Protein AF-A0A2V6ZZ35-F1 (afdb_monomer_lite)

Foldseek 3Di:
DDQDALVVLQVVQLVDQDQDDDPRDGDNGQCPDPVRVVVSSVVNVLSNQCVPPVCVVVSDDDDD

Structure (mmCIF, N/CA/C/O backbone):
data_AF-A0A2V6ZZ35-F1
#
_entry.id   AF-A0A2V6ZZ35-F1
#
loop_
_atom_site.group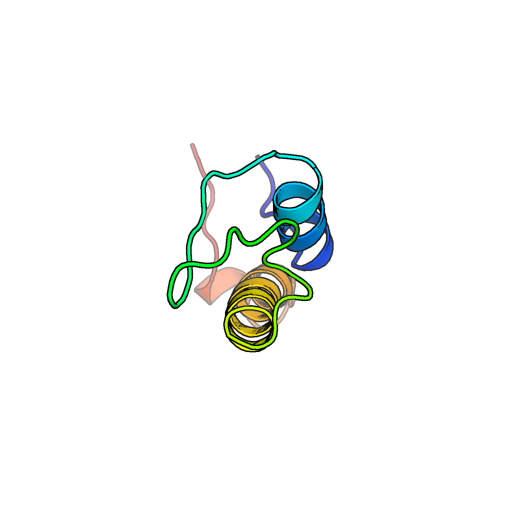_PDB
_atom_site.id
_atom_site.type_symbol
_atom_site.label_atom_id
_atom_site.label_alt_id
_atom_site.label_comp_id
_atom_site.label_asym_id
_atom_site.label_entity_id
_atom_site.label_seq_id
_atom_site.pdbx_PDB_ins_code
_atom_site.Cartn_x
_atom_site.Cartn_y
_atom_site.Cartn_z
_atom_site.occupancy
_atom_site.B_iso_or_equiv
_atom_site.auth_seq_id
_atom_site.auth_comp_id
_atom_site.auth_asym_id
_atom_site.auth_atom_id
_atom_site.pdbx_PDB_model_num
ATOM 1 N N . MET A 1 1 ? 14.718 7.581 -8.641 1.00 76.75 1 MET A N 1
ATOM 2 C CA . MET A 1 1 ? 14.472 6.775 -7.416 1.00 76.75 1 MET A CA 1
ATOM 3 C C . MET A 1 1 ? 13.818 5.461 -7.827 1.00 76.75 1 MET A C 1
ATOM 5 O O . MET A 1 1 ? 13.045 5.515 -8.777 1.00 76.75 1 MET A O 1
ATOM 9 N N . PRO A 1 2 ? 14.118 4.315 -7.188 1.00 86.81 2 PRO A N 1
ATOM 10 C CA . PRO A 1 2 ? 13.448 3.054 -7.511 1.00 86.81 2 PRO A CA 1
ATOM 11 C C . PRO A 1 2 ? 11.962 3.103 -7.129 1.00 86.81 2 PRO A C 1
ATOM 13 O O . PRO A 1 2 ? 11.567 3.871 -6.245 1.00 86.81 2 PRO A O 1
ATOM 16 N N . ALA A 1 3 ? 11.146 2.285 -7.797 1.00 92.00 3 ALA A N 1
ATOM 17 C CA . ALA A 1 3 ? 9.773 2.040 -7.374 1.00 92.00 3 ALA A CA 1
ATOM 18 C C . ALA A 1 3 ? 9.758 1.450 -5.952 1.00 92.00 3 ALA A C 1
ATOM 20 O O . ALA A 1 3 ? 10.687 0.756 -5.550 1.00 92.00 3 ALA A O 1
ATOM 21 N N . ARG A 1 4 ? 8.712 1.750 -5.176 1.00 95.25 4 ARG A N 1
ATOM 22 C CA . ARG A 1 4 ? 8.507 1.128 -3.857 1.00 95.25 4 ARG A CA 1
ATOM 23 C C . ARG A 1 4 ? 7.903 -0.252 -4.038 1.00 95.25 4 ARG A C 1
ATOM 25 O O . ARG A 1 4 ? 7.053 -0.421 -4.904 1.00 95.25 4 ARG A O 1
ATOM 32 N N . THR A 1 5 ? 8.253 -1.188 -3.173 1.00 97.06 5 THR A N 1
ATOM 33 C CA . THR A 1 5 ? 7.522 -2.452 -3.029 1.00 97.06 5 THR A CA 1
ATOM 34 C C . THR A 1 5 ? 6.182 -2.225 -2.326 1.00 97.06 5 THR A C 1
ATOM 36 O O . THR A 1 5 ? 5.995 -1.239 -1.598 1.00 97.06 5 THR A O 1
ATOM 39 N N . GLY A 1 6 ? 5.249 -3.166 -2.468 1.00 97.19 6 GLY A N 1
ATOM 40 C CA . GLY A 1 6 ? 3.985 -3.151 -1.737 1.00 97.19 6 GLY A CA 1
ATOM 41 C C . GLY A 1 6 ? 4.201 -3.121 -0.223 1.00 97.19 6 GLY A C 1
ATOM 42 O O . GLY A 1 6 ? 3.519 -2.389 0.498 1.00 97.19 6 GLY A O 1
ATOM 43 N N . SER A 1 7 ? 5.227 -3.824 0.267 1.00 97.00 7 SER A N 1
ATOM 44 C CA . SER A 1 7 ? 5.593 -3.823 1.688 1.00 97.00 7 SER A CA 1
ATOM 45 C C . SER A 1 7 ? 6.042 -2.445 2.193 1.00 97.00 7 SER A C 1
ATOM 47 O O . SER A 1 7 ? 5.670 -2.033 3.293 1.00 97.00 7 SER A O 1
ATOM 49 N N . GLU A 1 8 ? 6.804 -1.698 1.392 1.00 96.81 8 GLU A N 1
ATOM 50 C CA . GLU A 1 8 ? 7.261 -0.348 1.735 1.00 96.81 8 GLU A CA 1
ATOM 51 C C . GLU A 1 8 ? 6.117 0.661 1.683 1.00 96.81 8 GLU A C 1
ATOM 53 O O . GLU A 1 8 ? 6.036 1.545 2.538 1.00 96.81 8 GLU A O 1
ATOM 58 N N . TYR A 1 9 ? 5.199 0.505 0.726 1.00 96.44 9 TYR A N 1
ATOM 59 C CA . TYR A 1 9 ? 3.966 1.284 0.679 1.00 96.44 9 TYR A CA 1
ATOM 60 C C . TYR A 1 9 ? 3.138 1.104 1.961 1.00 96.44 9 TYR A C 1
ATOM 62 O O . TYR A 1 9 ? 2.794 2.095 2.611 1.00 96.44 9 TYR A O 1
ATOM 70 N N . LEU A 1 10 ? 2.884 -0.141 2.380 1.00 96.44 10 LEU A N 1
ATOM 71 C CA . LEU A 1 10 ? 2.120 -0.435 3.597 1.00 96.44 10 LEU A CA 1
ATOM 72 C C . LEU A 1 10 ? 2.830 0.066 4.861 1.00 96.44 10 LEU A C 1
ATOM 74 O O . LEU A 1 10 ? 2.194 0.675 5.720 1.00 96.44 10 LEU A O 1
ATOM 78 N N . LYS A 1 11 ? 4.155 -0.098 4.960 1.00 96.25 11 LYS A N 1
ATOM 79 C CA . LYS A 1 11 ? 4.941 0.473 6.068 1.00 96.25 11 LYS A CA 1
ATOM 80 C C . LYS A 1 11 ? 4.831 1.997 6.113 1.00 96.25 11 LYS A C 1
ATOM 82 O O . LYS A 1 11 ? 4.655 2.564 7.186 1.00 96.25 11 LYS A O 1
ATOM 87 N N . GLY A 1 12 ? 4.862 2.671 4.962 1.00 94.69 12 GLY A N 1
ATOM 88 C CA . GLY A 1 12 ? 4.621 4.114 4.877 1.00 94.69 12 GLY A CA 1
ATOM 89 C C . GLY A 1 12 ? 3.201 4.513 5.297 1.00 94.69 12 GLY A C 1
ATOM 90 O O . GLY A 1 12 ? 2.994 5.587 5.873 1.00 94.69 12 GLY A O 1
ATOM 91 N N . LEU A 1 13 ? 2.212 3.646 5.055 1.00 93.75 13 LEU A N 1
ATOM 92 C CA . LEU A 1 13 ? 0.852 3.822 5.561 1.00 93.75 13 LEU A CA 1
ATOM 93 C C . LEU A 1 13 ? 0.743 3.650 7.087 1.00 93.75 13 LEU A C 1
ATOM 95 O O . LEU A 1 13 ? -0.071 4.317 7.713 1.00 93.75 13 LEU A O 1
ATOM 99 N N . GLN A 1 14 ? 1.579 2.823 7.701 1.00 92.12 14 GLN A N 1
ATOM 100 C CA . GLN A 1 14 ? 1.582 2.637 9.157 1.00 92.12 14 GLN A CA 1
ATOM 101 C C . GLN A 1 14 ? 2.411 3.701 9.888 1.00 92.12 14 GLN A C 1
ATOM 103 O O . GLN A 1 14 ? 2.063 4.110 10.989 1.00 92.12 14 GLN A O 1
ATOM 108 N N . ALA A 1 15 ? 3.504 4.165 9.277 1.00 92.06 15 ALA A N 1
ATOM 109 C CA . ALA A 1 15 ? 4.468 5.057 9.924 1.00 92.06 15 ALA A CA 1
ATOM 110 C C . ALA A 1 15 ? 4.016 6.524 10.019 1.00 92.06 15 ALA A C 1
ATOM 112 O O . ALA A 1 15 ? 4.596 7.288 10.786 1.00 92.06 15 ALA A O 1
ATOM 113 N N . GLN A 1 16 ? 3.025 6.941 9.227 1.00 87.19 16 GLN A N 1
ATOM 114 C CA . GLN A 1 16 ? 2.506 8.309 9.269 1.00 87.19 16 GLN A CA 1
ATOM 115 C C . GLN A 1 16 ? 1.133 8.318 9.927 1.00 87.19 16 GLN A C 1
ATOM 117 O O . GLN A 1 16 ? 0.221 7.617 9.477 1.00 87.19 16 GLN A O 1
ATOM 122 N N . GLU A 1 17 ? 0.965 9.169 10.937 1.00 81.00 17 GLU A N 1
ATOM 123 C CA . GLU A 1 17 ? -0.367 9.492 11.426 1.00 81.00 17 GLU A CA 1
ATOM 124 C C . GLU A 1 17 ? -1.153 10.201 10.325 1.00 81.00 17 GLU A C 1
ATOM 126 O O . GLU A 1 17 ? -0.695 11.170 9.718 1.00 81.00 17 GLU A O 1
ATOM 131 N N . ARG A 1 18 ? -2.354 9.693 10.055 1.00 84.69 18 ARG A N 1
ATOM 132 C CA . ARG A 1 18 ? -3.290 10.286 9.105 1.00 84.69 18 ARG A CA 1
ATOM 133 C C . ARG A 1 18 ? -4.590 10.567 9.823 1.00 84.69 18 ARG A C 1
ATOM 135 O O . ARG A 1 18 ? -5.061 9.764 10.630 1.00 84.69 18 ARG A O 1
ATOM 142 N N . GLU A 1 19 ? -5.182 11.707 9.516 1.00 92.62 19 GLU A N 1
ATOM 143 C CA . GLU A 1 19 ? -6.507 12.036 10.008 1.00 92.62 19 GLU A CA 1
ATOM 144 C C . GLU A 1 19 ? -7.556 11.460 9.055 1.00 92.62 19 GLU A C 1
ATOM 146 O O . GLU A 1 19 ? -8.009 12.107 8.115 1.00 92.62 19 GLU A O 1
ATOM 151 N N . VAL A 1 20 ? -7.889 10.188 9.270 1.00 92.25 20 VAL A N 1
ATOM 152 C CA . VAL A 1 20 ? -8.895 9.466 8.488 1.00 92.25 20 VAL A CA 1
ATOM 153 C C . VAL A 1 20 ? -10.056 9.109 9.400 1.00 92.25 20 VAL A C 1
ATOM 155 O O . VAL A 1 20 ? -9.859 8.547 10.476 1.00 92.25 20 VAL A O 1
ATOM 158 N N . TRP A 1 21 ? -11.270 9.409 8.950 1.00 94.00 21 TRP A N 1
ATOM 159 C CA . TRP A 1 21 ? -12.502 9.146 9.684 1.00 94.00 21 TRP A CA 1
ATOM 160 C C . TRP A 1 21 ? -13.453 8.321 8.821 1.00 94.00 21 TRP A C 1
ATOM 162 O O . TRP A 1 21 ? -13.696 8.656 7.662 1.00 94.00 21 TRP A O 1
ATOM 172 N N . ILE A 1 22 ? -14.002 7.242 9.376 1.00 92.94 22 ILE A N 1
ATOM 173 C CA . ILE A 1 22 ? -14.995 6.394 8.709 1.00 92.94 22 ILE A CA 1
ATOM 174 C C . ILE A 1 22 ? -16.163 6.196 9.664 1.00 92.94 22 ILE A C 1
ATOM 176 O O . ILE A 1 22 ? -15.984 5.720 10.777 1.00 92.94 22 ILE A O 1
ATOM 180 N N . ARG A 1 23 ? -17.375 6.555 9.219 1.00 92.12 23 ARG A N 1
ATOM 181 C CA . ARG A 1 23 ? -18.617 6.402 10.005 1.00 92.12 23 ARG A CA 1
ATOM 182 C C . ARG A 1 23 ? -18.540 7.027 11.411 1.00 92.12 23 ARG A C 1
ATOM 184 O O . ARG A 1 23 ? -19.115 6.499 12.352 1.00 92.12 23 ARG A O 1
ATOM 191 N N . GLY A 1 24 ? -17.840 8.154 11.541 1.00 93.44 24 GLY A N 1
ATOM 192 C CA . GLY A 1 24 ? -17.679 8.868 12.814 1.00 93.44 24 GLY A CA 1
ATOM 193 C C . GLY A 1 24 ? -16.557 8.341 13.714 1.00 93.44 24 GLY A C 1
ATOM 194 O O . GLY A 1 24 ? -16.284 8.953 14.740 1.00 93.44 24 GLY A O 1
ATOM 195 N N . GLU A 1 25 ? -15.860 7.270 13.326 1.00 91.81 25 GLU A N 1
ATOM 196 C CA . GLU A 1 25 ? -14.710 6.742 14.063 1.00 91.81 25 GLU A CA 1
ATOM 197 C C . GLU A 1 25 ? -13.393 7.126 13.387 1.00 91.81 25 GLU A C 1
ATOM 199 O O . GLU A 1 25 ? -13.260 7.065 12.159 1.00 91.81 25 GLU A O 1
ATOM 204 N N . ARG A 1 26 ? -12.394 7.506 14.192 1.00 92.25 26 ARG A N 1
ATOM 205 C CA . ARG A 1 26 ? -11.045 7.783 13.694 1.00 92.25 26 ARG A CA 1
ATOM 206 C C . ARG A 1 26 ? -10.315 6.475 13.415 1.00 92.25 26 ARG A C 1
ATOM 208 O O . ARG A 1 26 ? -10.115 5.650 14.307 1.00 92.25 26 ARG A O 1
ATOM 215 N N . VAL A 1 27 ? -9.839 6.329 12.187 1.00 93.06 27 VAL A N 1
ATOM 216 C CA . VAL A 1 27 ? -9.013 5.205 11.763 1.00 93.06 27 VAL A CA 1
ATOM 217 C C . VAL A 1 27 ? -7.579 5.437 12.228 1.00 93.06 27 VAL A C 1
ATOM 219 O O . VAL A 1 27 ? -6.906 6.350 11.756 1.00 93.06 27 VAL A O 1
ATOM 222 N N . LYS A 1 28 ? -7.104 4.595 13.151 1.00 90.00 28 LYS A N 1
ATOM 223 C CA . LYS A 1 28 ? -5.714 4.633 13.638 1.00 90.00 28 LYS A CA 1
ATOM 224 C C . LYS A 1 28 ? -4.727 4.031 12.643 1.00 90.00 28 LYS A C 1
ATOM 226 O O . LYS A 1 28 ? -3.626 4.542 12.496 1.00 90.00 28 LYS A O 1
ATOM 231 N N . ASP A 1 29 ? -5.134 2.961 11.965 1.00 92.00 29 ASP A N 1
ATOM 2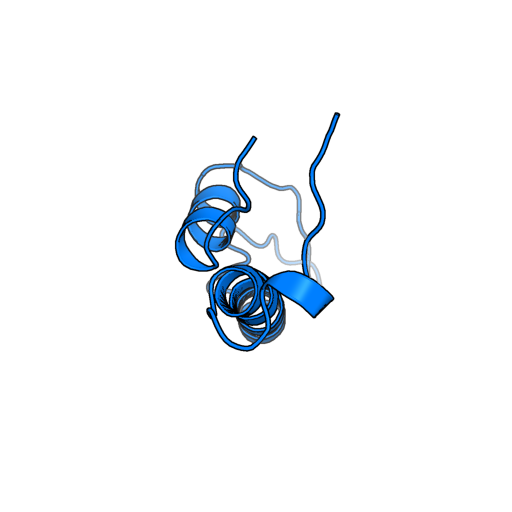32 C CA . ASP A 1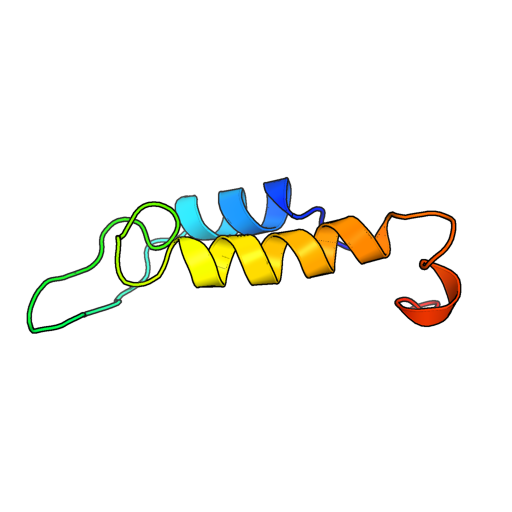 29 ? -4.303 2.261 10.991 1.00 92.00 29 ASP A CA 1
ATOM 233 C C . ASP A 1 29 ? -5.137 1.866 9.757 1.00 92.00 29 ASP A C 1
ATOM 235 O O . ASP A 1 29 ? -5.993 0.976 9.835 1.00 92.00 29 ASP A O 1
ATOM 239 N N . PRO A 1 30 ? -4.910 2.512 8.601 1.00 91.25 30 PRO A N 1
ATOM 240 C CA . PRO A 1 30 ? -5.646 2.211 7.379 1.00 91.25 30 PRO A CA 1
ATOM 241 C C . PRO A 1 30 ? -5.294 0.839 6.784 1.00 91.25 30 PRO A C 1
ATOM 243 O O . PRO A 1 30 ? -6.080 0.307 6.001 1.00 91.25 30 PRO A O 1
ATOM 246 N N . THR A 1 31 ? -4.151 0.248 7.148 1.00 94.19 31 THR A N 1
ATOM 247 C CA . THR A 1 31 ? -3.717 -1.058 6.624 1.00 94.19 31 THR A CA 1
ATOM 248 C C . THR A 1 31 ? -4.450 -2.231 7.270 1.00 94.19 31 THR A C 1
ATOM 250 O O . THR A 1 31 ? -4.566 -3.290 6.660 1.00 94.19 31 THR A O 1
ATOM 253 N N . THR A 1 32 ? -5.008 -2.039 8.467 1.00 93.75 32 THR A N 1
ATOM 254 C CA . THR A 1 32 ? -5.758 -3.068 9.205 1.00 93.75 32 THR A CA 1
ATOM 255 C C . THR A 1 32 ? -7.253 -2.766 9.296 1.00 93.75 32 THR A C 1
ATOM 257 O O . THR A 1 32 ? -8.062 -3.685 9.459 1.00 93.75 32 THR A O 1
ATOM 260 N N . HIS A 1 33 ? -7.657 -1.502 9.122 1.00 93.88 33 HIS A N 1
ATOM 261 C CA . HIS A 1 33 ? -9.054 -1.094 9.226 1.00 93.88 33 HIS A CA 1
ATOM 262 C C . HIS A 1 33 ? -9.963 -1.834 8.222 1.00 93.88 33 HIS A C 1
ATOM 264 O O . HIS A 1 33 ? -9.691 -1.805 7.018 1.00 93.88 33 HIS A O 1
ATOM 270 N N . PRO A 1 34 ? -11.090 -2.438 8.652 1.00 93.69 34 PRO A N 1
ATOM 271 C CA . PRO A 1 34 ? -11.935 -3.256 7.779 1.00 93.69 34 PRO A CA 1
ATOM 272 C C . PRO A 1 34 ? -12.454 -2.573 6.516 1.00 93.69 34 PRO A C 1
ATOM 274 O O . PRO A 1 34 ? -12.589 -3.227 5.487 1.00 93.69 34 PRO A O 1
ATOM 277 N N . GLY A 1 35 ? -12.708 -1.266 6.581 1.00 93.44 35 GLY A N 1
ATOM 278 C CA . GLY A 1 35 ? -13.157 -0.485 5.428 1.00 93.44 35 GLY A CA 1
ATOM 279 C C . GLY A 1 35 ? -12.059 -0.116 4.422 1.00 93.44 35 GLY A C 1
ATOM 280 O O . GLY A 1 35 ? -12.392 0.354 3.343 1.00 93.44 35 GLY A O 1
ATOM 281 N N . LEU A 1 36 ? -10.774 -0.294 4.759 1.00 94.44 36 LEU A N 1
ATOM 282 C CA . LEU A 1 36 ? -9.647 0.206 3.953 1.00 94.44 36 LEU A CA 1
ATOM 283 C C . LEU A 1 36 ? -8.594 -0.853 3.624 1.00 94.44 36 LEU A C 1
ATOM 285 O O . LEU A 1 36 ? -7.997 -0.787 2.551 1.00 94.44 36 LEU A O 1
ATOM 289 N N . ARG A 1 37 ? -8.397 -1.853 4.493 1.00 95.56 37 ARG A N 1
ATOM 290 C CA . ARG A 1 37 ? -7.316 -2.844 4.378 1.00 95.56 37 ARG A CA 1
ATOM 291 C C . ARG A 1 37 ? -7.238 -3.510 3.002 1.00 95.56 37 ARG A C 1
ATOM 293 O O . ARG A 1 37 ? -6.157 -3.643 2.446 1.00 95.56 37 ARG A O 1
ATOM 300 N N . ASN A 1 38 ? -8.379 -3.868 2.410 1.00 97.31 38 ASN A N 1
ATOM 301 C CA . ASN A 1 38 ? -8.408 -4.553 1.117 1.00 97.31 38 ASN A CA 1
ATOM 302 C C . ASN A 1 38 ? -7.986 -3.611 -0.021 1.00 97.31 38 ASN A C 1
ATOM 304 O O . ASN A 1 38 ? -7.289 -4.035 -0.935 1.00 97.31 38 ASN A O 1
ATOM 308 N N . GLY A 1 39 ? -8.366 -2.331 0.054 1.00 97.06 39 GLY A N 1
ATOM 309 C CA . GLY A 1 39 ? -7.925 -1.316 -0.903 1.00 97.06 39 GLY A CA 1
ATOM 310 C C . GLY A 1 39 ? -6.431 -1.021 -0.771 1.00 97.06 39 GLY A C 1
ATOM 311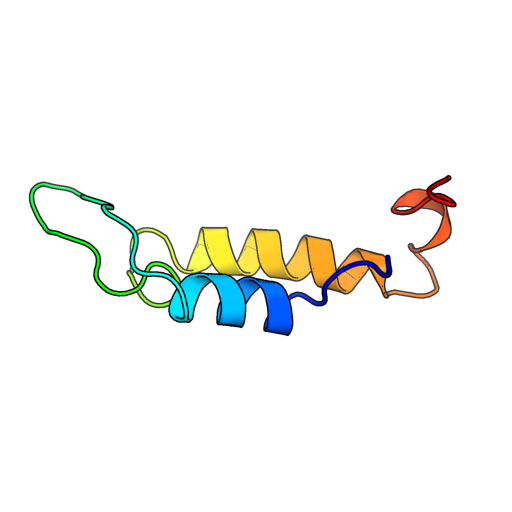 O O . GLY A 1 39 ? -5.730 -0.949 -1.776 1.00 97.06 39 GLY A O 1
ATOM 312 N N . ALA A 1 40 ? -5.923 -0.934 0.462 1.00 96.12 40 ALA A N 1
ATOM 313 C CA . ALA A 1 40 ? -4.493 -0.780 0.717 1.00 96.12 40 ALA A CA 1
ATOM 314 C C . ALA A 1 40 ? -3.684 -1.965 0.156 1.00 96.12 40 ALA A C 1
ATOM 316 O O . ALA A 1 40 ? -2.665 -1.754 -0.494 1.00 96.12 40 ALA A O 1
ATOM 317 N N . LEU A 1 41 ? -4.160 -3.201 0.340 1.00 97.38 41 LEU A N 1
ATOM 318 C CA . LEU A 1 41 ? -3.531 -4.396 -0.234 1.00 97.38 41 LEU A CA 1
ATOM 319 C C . LEU A 1 41 ? -3.602 -4.420 -1.767 1.00 97.38 41 LEU A C 1
ATOM 321 O O . LEU A 1 41 ? -2.625 -4.791 -2.410 1.00 97.38 41 LEU A O 1
ATOM 325 N N . ALA A 1 42 ? -4.716 -3.984 -2.362 1.00 98.06 42 ALA A N 1
ATOM 326 C CA . ALA A 1 42 ? -4.824 -3.878 -3.815 1.00 98.06 42 ALA A CA 1
ATOM 327 C C . ALA A 1 42 ? -3.787 -2.894 -4.378 1.00 98.06 42 ALA A C 1
ATOM 329 O O . ALA A 1 42 ? -3.070 -3.233 -5.316 1.00 98.06 42 ALA A O 1
ATOM 330 N N . ILE A 1 43 ? -3.627 -1.716 -3.766 1.00 97.62 43 ILE A N 1
ATOM 331 C CA . ILE A 1 43 ? -2.588 -0.760 -4.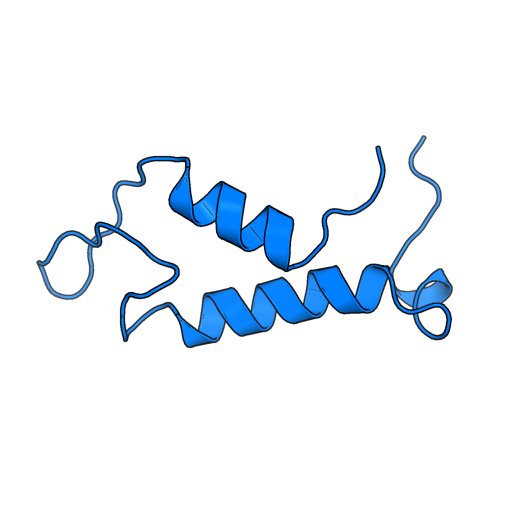177 1.00 97.62 43 ILE A CA 1
ATOM 332 C C . ILE A 1 43 ? -1.183 -1.331 -3.939 1.00 97.62 43 ILE A C 1
ATOM 334 O O . ILE A 1 43 ? -0.322 -1.186 -4.803 1.00 97.62 43 ILE A O 1
ATOM 338 N N . ALA A 1 44 ? -0.950 -2.019 -2.818 1.00 97.81 44 ALA A N 1
ATOM 339 C CA . ALA A 1 44 ? 0.324 -2.687 -2.552 1.00 97.81 44 ALA A CA 1
ATOM 340 C C . ALA A 1 44 ? 0.685 -3.690 -3.663 1.00 97.81 44 ALA A C 1
ATOM 342 O O . ALA A 1 44 ? 1.824 -3.700 -4.118 1.00 97.81 44 ALA A O 1
ATOM 343 N N . SER A 1 45 ? -0.291 -4.448 -4.178 1.00 97.31 45 SER A N 1
ATOM 344 C CA . SER A 1 45 ? -0.053 -5.374 -5.293 1.00 97.31 45 SER A CA 1
ATOM 345 C C . SER A 1 45 ? 0.364 -4.668 -6.588 1.00 97.31 45 SER A C 1
ATOM 347 O O . SER A 1 45 ? 1.211 -5.182 -7.310 1.00 97.31 45 SER A O 1
ATOM 349 N N . LEU A 1 46 ? -0.142 -3.455 -6.859 1.00 97.12 46 LEU A N 1
ATOM 350 C CA . LEU A 1 46 ? 0.308 -2.653 -8.005 1.00 97.12 46 LEU A CA 1
ATOM 351 C C . LEU A 1 46 ? 1.784 -2.257 -7.882 1.00 97.12 46 LEU A C 1
ATOM 353 O O . LEU A 1 46 ? 2.499 -2.251 -8.880 1.00 97.12 46 LEU A O 1
ATOM 357 N N . TYR A 1 47 ? 2.242 -1.950 -6.668 1.00 97.00 47 TYR A N 1
ATOM 358 C CA . TYR A 1 47 ? 3.656 -1.696 -6.393 1.00 97.00 47 TYR A CA 1
ATOM 359 C C . TYR A 1 47 ? 4.514 -2.956 -6.564 1.00 97.00 47 TYR A C 1
ATOM 361 O O . TYR A 1 47 ? 5.603 -2.884 -7.130 1.00 97.00 47 TYR A O 1
ATOM 369 N N . ASP A 1 48 ? 4.025 -4.116 -6.125 1.00 97.06 48 ASP A N 1
ATOM 370 C CA . ASP A 1 48 ? 4.743 -5.381 -6.308 1.00 97.06 48 ASP A CA 1
ATOM 371 C C . ASP A 1 48 ? 4.856 -5.764 -7.793 1.00 97.06 48 ASP A C 1
ATOM 373 O O . ASP A 1 48 ? 5.928 -6.172 -8.233 1.00 97.06 48 ASP A O 1
ATOM 377 N N . MET A 1 49 ? 3.814 -5.536 -8.602 1.00 96.50 49 MET A N 1
ATOM 378 C CA . MET A 1 49 ? 3.868 -5.805 -10.047 1.00 96.50 49 MET A CA 1
ATOM 379 C C . MET A 1 49 ? 4.901 -4.944 -10.789 1.00 96.50 49 MET A C 1
ATOM 381 O O . MET A 1 49 ? 5.490 -5.408 -11.758 1.00 96.50 49 MET A O 1
ATOM 385 N N . GLN A 1 50 ? 5.202 -3.729 -10.315 1.00 95.62 50 GLN A N 1
ATOM 386 C CA . GLN A 1 50 ? 6.279 -2.906 -10.896 1.00 95.62 50 GLN A CA 1
ATOM 387 C C . GLN A 1 50 ? 7.667 -3.559 -10.765 1.00 95.62 50 GLN A C 1
ATOM 389 O O . GLN A 1 50 ? 8.595 -3.181 -11.480 1.00 95.62 50 GLN A O 1
ATOM 394 N N . HIS A 1 51 ? 7.814 -4.524 -9.855 1.00 94.44 51 HIS A N 1
ATOM 395 C CA . HIS A 1 51 ? 9.043 -5.281 -9.630 1.00 94.44 51 HIS A CA 1
ATOM 396 C C . HIS A 1 51 ? 9.039 -6.641 -10.336 1.00 94.44 51 HIS A C 1
ATOM 398 O O . HIS A 1 51 ? 10.073 -7.311 -10.351 1.00 94.44 51 HIS A O 1
ATOM 404 N N . ASP A 1 52 ? 7.911 -7.049 -10.925 1.00 95.75 52 ASP A N 1
ATOM 405 C CA . ASP A 1 52 ? 7.824 -8.273 -11.712 1.00 95.75 52 ASP A CA 1
ATOM 406 C C . ASP A 1 52 ? 8.624 -8.098 -13.016 1.00 95.75 52 ASP A C 1
ATOM 408 O O . ASP A 1 52 ? 8.303 -7.209 -13.813 1.00 95.75 52 ASP A O 1
ATOM 412 N N . PRO A 1 53 ? 9.651 -8.930 -13.281 1.00 94.31 53 PRO A N 1
ATOM 413 C CA . PRO A 1 53 ? 10.435 -8.848 -14.510 1.00 94.31 53 PRO A CA 1
ATOM 414 C C . PRO A 1 53 ? 9.602 -8.931 -15.794 1.00 94.31 53 PRO A C 1
ATOM 416 O O . PRO A 1 53 ? 10.031 -8.392 -16.810 1.00 94.31 53 PRO A O 1
ATOM 419 N N . GLN A 1 54 ? 8.441 -9.596 -15.764 1.00 96.94 54 GLN A N 1
ATOM 420 C CA . GLN A 1 54 ? 7.557 -9.739 -16.923 1.00 96.94 54 GLN A CA 1
ATOM 421 C C . GLN A 1 54 ? 6.743 -8.474 -17.211 1.00 96.94 54 GLN A C 1
ATOM 423 O O . GLN A 1 54 ? 6.393 -8.233 -18.361 1.00 96.94 54 GLN A O 1
ATOM 428 N N . LEU A 1 55 ? 6.452 -7.670 -16.185 1.00 95.62 55 LEU A N 1
ATOM 429 C CA . LEU A 1 55 ? 5.593 -6.483 -16.285 1.00 95.62 55 LEU A CA 1
ATOM 430 C C . LEU A 1 55 ? 6.374 -5.170 -16.193 1.00 95.62 55 LEU A C 1
ATOM 432 O O . LEU A 1 55 ? 5.838 -4.107 -16.504 1.00 95.62 55 LEU A O 1
ATOM 436 N N . ARG A 1 56 ? 7.644 -5.223 -15.776 1.00 91.75 56 ARG A N 1
ATOM 437 C CA . ARG A 1 56 ? 8.481 -4.050 -15.499 1.00 91.75 56 ARG A CA 1
ATOM 438 C C . ARG A 1 56 ? 8.481 -3.034 -16.638 1.00 91.75 56 ARG A C 1
ATOM 440 O O . ARG A 1 56 ? 8.348 -1.842 -16.375 1.00 91.75 56 ARG A O 1
ATOM 447 N N . ASP A 1 57 ? 8.629 -3.488 -17.877 1.00 93.56 57 ASP A N 1
ATOM 448 C CA . ASP A 1 57 ? 8.760 -2.594 -19.031 1.00 93.56 57 ASP A CA 1
ATOM 449 C C . ASP A 1 57 ? 7.411 -1.950 -19.428 1.00 93.56 57 ASP A C 1
ATOM 451 O O . ASP A 1 57 ? 7.399 -0.866 -20.003 1.00 93.56 57 ASP A O 1
ATOM 455 N N . GLU A 1 58 ? 6.273 -2.564 -19.073 1.00 96.31 58 GLU A N 1
ATOM 456 C CA . GLU A 1 58 ? 4.933 -1.978 -19.258 1.00 96.31 58 GLU A CA 1
ATOM 457 C C . GLU A 1 58 ? 4.549 -1.035 -18.109 1.00 96.31 58 GLU A C 1
ATOM 459 O O . GLU A 1 58 ? 3.848 -0.041 -18.305 1.00 96.31 58 GLU A O 1
ATOM 464 N N . MET A 1 59 ? 4.994 -1.349 -16.892 1.00 94.75 59 MET A N 1
ATOM 465 C CA . MET A 1 59 ? 4.583 -0.649 -15.676 1.00 94.75 59 MET A CA 1
ATOM 466 C C . MET A 1 59 ? 5.525 0.472 -15.243 1.00 94.75 59 MET A C 1
ATOM 468 O O . MET A 1 59 ? 5.161 1.275 -14.379 1.00 94.75 59 MET A O 1
ATOM 472 N N . THR A 1 60 ? 6.741 0.525 -15.785 1.00 94.19 60 THR A N 1
ATOM 473 C CA . THR A 1 60 ? 7.769 1.480 -15.366 1.00 94.19 60 THR A CA 1
ATOM 474 C C . THR A 1 60 ? 8.447 2.135 -16.559 1.00 94.19 60 THR A C 1
ATOM 476 O O . THR A 1 60 ? 8.391 1.661 -17.687 1.00 94.19 60 THR A O 1
ATOM 479 N N . TYR A 1 61 ? 9.106 3.257 -16.298 1.00 93.31 61 TYR A N 1
ATOM 480 C CA . TYR A 1 61 ? 9.950 3.938 -17.267 1.00 93.31 61 TYR A CA 1
ATOM 481 C C . TYR A 1 61 ? 11.154 4.547 -16.546 1.00 93.31 61 TYR A C 1
ATOM 483 O O . TYR A 1 61 ? 11.156 4.706 -15.321 1.00 93.31 61 TYR A O 1
ATOM 491 N N . LEU A 1 62 ? 12.191 4.903 -17.303 1.00 92.38 62 LEU A N 1
ATOM 492 C CA . LEU A 1 62 ? 13.344 5.607 -16.751 1.00 92.38 62 LEU A CA 1
ATOM 493 C C . LEU A 1 62 ? 12.936 7.032 -16.362 1.00 92.38 62 LEU A C 1
ATOM 495 O O . LEU A 1 62 ? 12.690 7.876 -17.221 1.00 92.38 62 LEU A O 1
ATOM 499 N N . SER A 1 63 ? 12.863 7.290 -15.057 1.00 87.12 63 SER A N 1
ATOM 500 C CA . SER A 1 63 ? 12.714 8.649 -14.536 1.00 87.12 63 SER A CA 1
ATOM 501 C C . SER A 1 63 ? 13.968 9.469 -14.865 1.00 87.12 63 SER A C 1
ATOM 503 O O . SER A 1 63 ? 15.065 8.965 -14.599 1.00 87.12 63 SER A O 1
ATOM 505 N N . PRO A 1 64 ? 13.823 10.708 -15.373 1.00 84.94 64 PRO A N 1
ATOM 506 C CA . PRO A 1 64 ? 14.915 11.677 -15.458 1.00 84.94 64 PRO A CA 1
ATOM 507 C C . PRO A 1 64 ? 15.528 11.983 -14.087 1.00 84.94 64 PRO A C 1
ATOM 509 O O . PRO A 1 64 ? 14.820 11.787 -13.063 1.0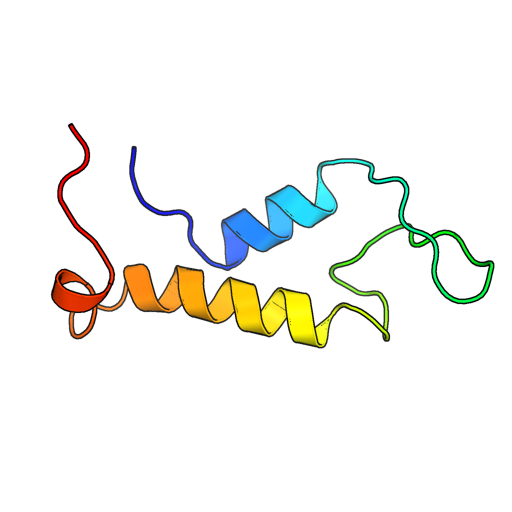0 84.94 64 PRO A O 1
#

pLDDT: mean 93.56, std 4.03, range [76.75, 98.06]

Sequence (64 aa):
MPARTGSEYLKGLQAQEREVWIRGERVKDPTTHPGLRNGALAIASLYDMQHDPQLRDEMTYLSP

Radius of gyration: 14.2 Å; chains: 1; bounding box: 34×22×33 Å

Secondary structure (DSSP, 8-state):
-PPPPHHHHHHHHHHS---EEETTEEES-TTT-TTTHHHHHHHHHHHHHTT-TTTHHHH-----